Protein AF-A0A2L2N6H0-F1 (afdb_monomer_lite)

Foldseek 3Di:
DDDFFDKDKDKAKDQLVCPVPPVVVCCCVVAVKDKDFPDKDADVVSPGIIITIIIIGDHPPPCVVVSVVRRPD

Structure (mmCIF, N/CA/C/O backbone):
data_AF-A0A2L2N6H0-F1
#
_entry.id   AF-A0A2L2N6H0-F1
#
loop_
_atom_site.group_PDB
_atom_site.id
_atom_site.type_symbol
_atom_site.label_atom_id
_atom_site.label_alt_id
_atom_site.label_comp_id
_atom_site.label_asym_id
_atom_site.label_entity_id
_atom_site.label_seq_id
_atom_site.pdbx_PDB_ins_code
_atom_site.Cartn_x
_atom_site.Cartn_y
_atom_site.Cartn_z
_atom_site.occupancy
_atom_site.B_iso_or_equiv
_atom_site.auth_seq_id
_atom_site.auth_comp_id
_atom_site.auth_asym_id
_atom_site.auth_atom_id
_atom_site.pdbx_PDB_model_num
ATOM 1 N N . MET A 1 1 ? -27.903 -1.145 13.997 1.00 41.75 1 MET A N 1
ATOM 2 C CA . MET A 1 1 ? -27.294 0.189 13.801 1.00 41.75 1 MET A CA 1
ATOM 3 C C . MET A 1 1 ? -25.952 -0.012 13.111 1.00 41.75 1 MET A C 1
ATOM 5 O O . MET A 1 1 ? -25.051 -0.559 13.730 1.00 41.75 1 MET A O 1
ATOM 9 N N . THR A 1 2 ? -25.834 0.313 11.822 1.00 49.56 2 THR A N 1
ATOM 10 C CA . THR A 1 2 ? -24.596 0.080 11.056 1.00 49.56 2 THR A CA 1
ATOM 11 C C . THR A 1 2 ? -23.717 1.322 11.125 1.00 49.56 2 THR A C 1
ATOM 13 O O . THR A 1 2 ? -24.088 2.372 10.598 1.00 49.56 2 THR A O 1
ATOM 16 N N . ILE A 1 3 ? -22.562 1.220 11.787 1.00 63.19 3 ILE A N 1
ATOM 17 C CA . ILE A 1 3 ? -21.580 2.308 11.823 1.00 63.19 3 ILE A CA 1
ATOM 18 C C . ILE A 1 3 ? -20.933 2.404 10.441 1.00 63.19 3 ILE A C 1
ATOM 20 O O . ILE A 1 3 ? -20.224 1.498 10.010 1.00 63.19 3 ILE A O 1
ATOM 24 N N . HIS A 1 4 ? -21.196 3.504 9.738 1.00 65.50 4 HIS A N 1
ATOM 25 C CA . HIS A 1 4 ? -20.546 3.803 8.470 1.00 65.50 4 HIS A CA 1
ATOM 26 C C . HIS A 1 4 ? -19.233 4.520 8.765 1.00 65.50 4 HIS A C 1
ATOM 28 O O . HIS A 1 4 ? -19.219 5.678 9.178 1.00 65.50 4 HIS A O 1
ATOM 34 N N . LEU A 1 5 ? -18.122 3.807 8.589 1.00 74.94 5 LEU A N 1
ATOM 35 C CA . LEU A 1 5 ? -16.803 4.420 8.650 1.00 74.94 5 LEU A CA 1
ATOM 36 C C . LEU A 1 5 ? -16.608 5.304 7.414 1.00 74.94 5 LEU A C 1
ATOM 38 O O . LEU A 1 5 ? -17.019 4.911 6.317 1.00 74.94 5 LEU A O 1
ATOM 42 N N . PRO A 1 6 ? -15.983 6.480 7.562 1.00 82.38 6 PRO A N 1
ATOM 43 C CA . PRO A 1 6 ? -15.715 7.338 6.426 1.00 82.38 6 PRO A CA 1
ATOM 44 C C . PRO A 1 6 ? -14.790 6.630 5.431 1.00 82.38 6 PRO A C 1
ATOM 46 O O . PRO A 1 6 ? -13.940 5.810 5.795 1.00 82.38 6 PRO A O 1
ATOM 49 N N . ILE A 1 7 ? -14.974 6.962 4.154 1.00 85.31 7 ILE A N 1
ATOM 50 C CA . ILE A 1 7 ? -14.265 6.356 3.028 1.00 85.31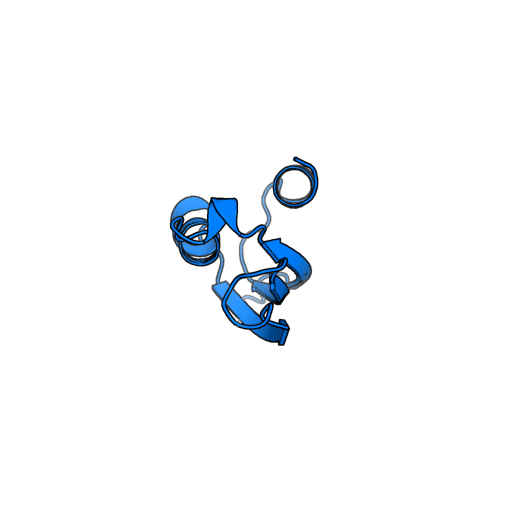 7 ILE A CA 1
ATOM 51 C C . ILE A 1 7 ? -13.516 7.452 2.274 1.00 85.31 7 ILE A C 1
ATOM 53 O O . ILE A 1 7 ? -14.107 8.470 1.923 1.00 85.31 7 ILE A O 1
ATOM 57 N N . LYS A 1 8 ? -12.239 7.219 1.962 1.00 87.81 8 LYS A N 1
ATOM 58 C CA . LYS A 1 8 ? -11.419 8.120 1.143 1.00 87.81 8 LYS A CA 1
ATOM 59 C C . LYS A 1 8 ? -10.788 7.359 -0.015 1.00 87.81 8 LYS A C 1
ATOM 61 O O . LYS A 1 8 ? -10.265 6.265 0.174 1.00 87.81 8 LYS A O 1
ATOM 66 N N . ARG A 1 9 ? -10.835 7.939 -1.215 1.00 90.00 9 ARG A N 1
ATOM 67 C CA . ARG A 1 9 ? -10.123 7.421 -2.390 1.00 90.00 9 ARG A CA 1
ATOM 68 C C . ARG A 1 9 ? -8.839 8.209 -2.579 1.00 90.00 9 ARG A C 1
ATOM 70 O O . ARG A 1 9 ? -8.881 9.437 -2.558 1.00 90.00 9 ARG A O 1
ATOM 77 N N . ILE A 1 10 ? -7.723 7.510 -2.728 1.00 87.88 10 ILE A N 1
ATOM 78 C CA . ILE A 1 10 ? -6.412 8.119 -2.953 1.00 87.88 10 ILE A CA 1
ATOM 79 C C . ILE A 1 10 ? -5.681 7.384 -4.069 1.00 87.88 10 ILE A C 1
ATOM 81 O O . ILE A 1 10 ? -5.935 6.205 -4.304 1.00 87.88 10 ILE A O 1
ATOM 85 N N . ARG A 1 11 ? -4.739 8.080 -4.702 1.00 90.62 11 ARG A N 1
ATOM 86 C CA . ARG A 1 11 ? -3.750 7.479 -5.588 1.00 90.62 11 ARG A CA 1
ATOM 87 C C . ARG A 1 11 ? -2.396 7.493 -4.888 1.00 90.62 11 ARG A C 1
AT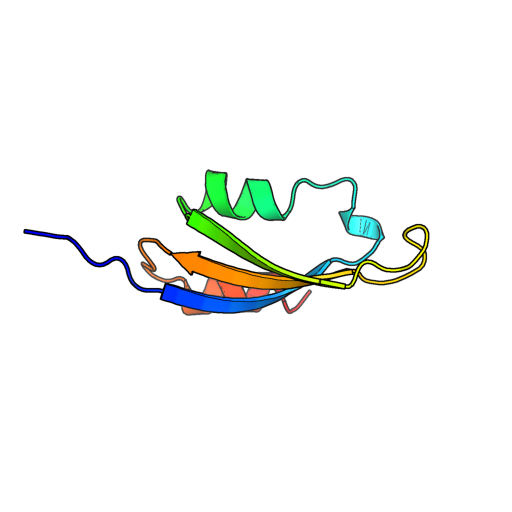OM 89 O O . ARG A 1 11 ? -1.947 8.548 -4.451 1.00 90.62 11 ARG A O 1
ATOM 96 N N . LEU A 1 12 ? -1.774 6.328 -4.770 1.00 88.19 12 LEU A N 1
ATOM 97 C CA . LEU A 1 12 ? -0.485 6.120 -4.124 1.00 88.19 12 LEU A CA 1
ATOM 98 C C . LEU A 1 12 ? 0.558 5.752 -5.181 1.00 88.19 12 LEU A C 1
ATOM 100 O O . LEU A 1 12 ? 0.384 4.774 -5.905 1.00 88.19 12 LEU A O 1
ATOM 104 N N . ARG A 1 13 ? 1.648 6.519 -5.245 1.00 88.94 13 ARG A N 1
ATOM 105 C CA . ARG A 1 13 ? 2.854 6.159 -5.996 1.00 88.94 13 ARG A CA 1
ATOM 106 C C . ARG A 1 13 ? 3.798 5.423 -5.055 1.00 88.94 13 ARG A C 1
ATOM 108 O O . ARG A 1 13 ? 4.133 5.955 -4.002 1.00 88.94 13 ARG A O 1
ATOM 115 N N . ILE A 1 14 ? 4.237 4.234 -5.438 1.00 86.31 14 ILE A N 1
ATOM 116 C CA . ILE A 1 14 ? 5.300 3.500 -4.755 1.00 86.31 14 ILE A CA 1
ATOM 117 C C . ILE A 1 14 ? 6.513 3.491 -5.694 1.00 86.31 14 ILE A C 1
ATOM 119 O O . ILE A 1 14 ? 6.471 2.816 -6.727 1.00 86.31 14 ILE A O 1
ATOM 123 N N . PRO A 1 15 ? 7.573 4.254 -5.376 1.00 83.50 15 PRO A N 1
ATOM 124 C CA . PRO A 1 15 ? 8.859 4.162 -6.055 1.00 83.50 15 PRO A CA 1
ATOM 125 C C . PRO A 1 15 ? 9.493 2.784 -5.873 1.00 83.50 15 PRO A C 1
ATOM 127 O O . PRO A 1 15 ? 9.283 2.129 -4.851 1.00 83.50 15 PRO A O 1
ATOM 130 N N . LYS A 1 16 ? 10.327 2.375 -6.833 1.00 81.19 16 LYS A N 1
ATOM 131 C CA . LYS A 1 16 ? 11.051 1.090 -6.805 1.00 81.19 16 LYS A CA 1
ATOM 132 C C . LYS A 1 16 ? 11.848 0.865 -5.512 1.00 81.19 16 LYS A C 1
ATOM 134 O O . LYS A 1 16 ? 11.925 -0.256 -5.021 1.00 81.19 16 LYS A O 1
ATOM 139 N N . ASP A 1 17 ? 12.392 1.935 -4.936 1.00 81.62 17 ASP A N 1
ATOM 140 C CA . ASP A 1 17 ? 13.260 1.860 -3.756 1.00 81.62 17 ASP A CA 1
ATOM 141 C C . ASP A 1 17 ? 12.480 1.425 -2.503 1.00 81.62 17 ASP A C 1
ATOM 143 O O . ASP A 1 17 ? 13.056 0.887 -1.563 1.00 81.62 17 ASP A O 1
ATOM 147 N N . LEU A 1 18 ? 11.150 1.576 -2.526 1.00 81.69 18 LEU A N 1
ATOM 148 C CA . LEU A 1 18 ? 10.241 1.171 -1.456 1.00 81.69 18 LEU A CA 1
ATOM 149 C C . LEU A 1 18 ? 9.568 -0.189 -1.710 1.00 81.69 18 LEU A C 1
ATOM 151 O O . LEU A 1 18 ? 8.717 -0.594 -0.923 1.00 81.69 18 LEU A O 1
ATOM 155 N N . TYR A 1 19 ? 9.936 -0.930 -2.764 1.00 81.19 19 TYR A N 1
ATOM 156 C CA . TYR A 1 19 ? 9.313 -2.233 -3.069 1.00 81.19 19 TYR A CA 1
ATOM 157 C C . TYR A 1 19 ? 9.622 -3.305 -2.023 1.00 81.19 19 TYR A C 1
ATOM 159 O O . TYR A 1 19 ? 8.841 -4.235 -1.840 1.00 81.19 19 TYR A O 1
ATOM 167 N N . GLN A 1 20 ? 10.751 -3.175 -1.328 1.00 82.81 20 GLN A N 1
ATOM 168 C CA . GLN A 1 20 ? 11.111 -4.070 -0.228 1.00 82.81 20 GLN A CA 1
ATOM 169 C C . GLN A 1 20 ? 10.359 -3.733 1.067 1.00 82.81 20 GLN A C 1
ATOM 171 O O . GLN A 1 20 ? 10.403 -4.500 2.028 1.00 82.81 20 GLN A O 1
ATOM 176 N N . GLU A 1 21 ? 9.654 -2.600 1.109 1.00 84.88 21 GLU A N 1
ATOM 177 C CA . GLU A 1 21 ? 8.870 -2.199 2.264 1.00 84.88 21 GLU A CA 1
ATOM 178 C C . GLU A 1 21 ? 7.399 -2.596 2.101 1.00 84.88 21 GLU A C 1
ATOM 180 O O . GLU A 1 21 ? 6.793 -2.377 1.050 1.00 84.88 21 GLU A O 1
ATOM 185 N N . PRO A 1 22 ? 6.750 -3.112 3.158 1.00 88.31 22 PRO A N 1
ATOM 186 C CA . PRO A 1 22 ? 5.345 -3.482 3.091 1.00 88.31 22 PRO A CA 1
ATOM 187 C C . PRO A 1 22 ? 4.448 -2.238 3.263 1.00 88.31 22 PRO A C 1
ATOM 189 O O . PRO A 1 22 ? 3.673 -2.149 4.216 1.00 88.31 22 PRO A O 1
ATOM 192 N N . VAL A 1 23 ? 4.557 -1.261 2.351 1.00 86.56 23 VAL A N 1
ATOM 193 C CA . VAL A 1 23 ? 3.926 0.075 2.433 1.00 86.56 23 VAL A CA 1
A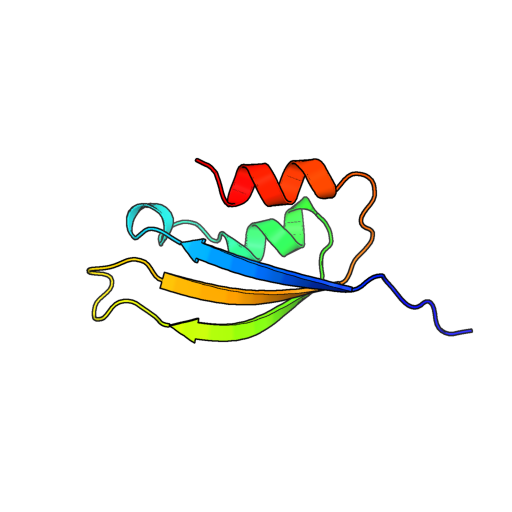TOM 194 C C . VAL A 1 23 ? 2.422 -0.016 2.712 1.00 86.56 23 VAL A C 1
ATOM 196 O O . VAL A 1 23 ? 1.923 0.608 3.647 1.00 86.56 23 VAL A O 1
ATOM 199 N N . ILE A 1 24 ? 1.695 -0.849 1.958 1.00 86.50 24 ILE A N 1
ATOM 200 C CA . ILE A 1 24 ? 0.243 -1.029 2.132 1.00 86.50 24 ILE A CA 1
ATOM 201 C C . ILE A 1 24 ? -0.083 -1.717 3.467 1.00 86.50 24 ILE A C 1
ATOM 203 O O . ILE A 1 24 ? -1.028 -1.319 4.144 1.00 86.50 24 ILE A O 1
ATOM 207 N N . SER A 1 25 ? 0.716 -2.699 3.894 1.00 87.56 25 SER A N 1
ATOM 208 C CA . SER A 1 25 ? 0.523 -3.362 5.193 1.00 87.56 25 SER A CA 1
ATOM 209 C C . SER A 1 25 ? 0.712 -2.385 6.354 1.00 87.56 25 SER A C 1
ATOM 211 O O . SER A 1 25 ? -0.076 -2.375 7.296 1.00 87.56 25 SER A O 1
ATOM 213 N N . ARG A 1 26 ? 1.698 -1.482 6.262 1.00 87.25 26 ARG A N 1
ATOM 214 C CA . ARG A 1 26 ? 1.900 -0.426 7.264 1.00 87.25 26 ARG A CA 1
ATOM 215 C C . ARG A 1 26 ? 0.708 0.527 7.343 1.00 87.25 26 ARG A C 1
ATOM 217 O O . ARG A 1 26 ? 0.382 0.966 8.441 1.00 87.25 26 ARG A O 1
ATOM 224 N N . LEU A 1 27 ? 0.023 0.809 6.228 1.00 83.12 27 LEU A N 1
ATOM 225 C CA . LEU A 1 27 ? -1.213 1.602 6.256 1.00 83.12 27 LEU A CA 1
ATOM 226 C C . LEU A 1 27 ? -2.315 0.924 7.085 1.00 83.12 27 LEU A C 1
ATOM 228 O O . LEU A 1 27 ? -3.038 1.604 7.812 1.00 83.12 27 LEU A O 1
ATOM 232 N N . VAL A 1 28 ? -2.420 -0.404 7.002 1.00 86.75 28 VAL A N 1
ATOM 233 C CA . VAL A 1 28 ? -3.383 -1.193 7.782 1.00 86.75 28 VAL A CA 1
ATOM 234 C C . VAL A 1 28 ? -2.973 -1.239 9.254 1.00 86.75 28 VAL A C 1
ATOM 236 O O . VAL A 1 28 ? -3.748 -0.832 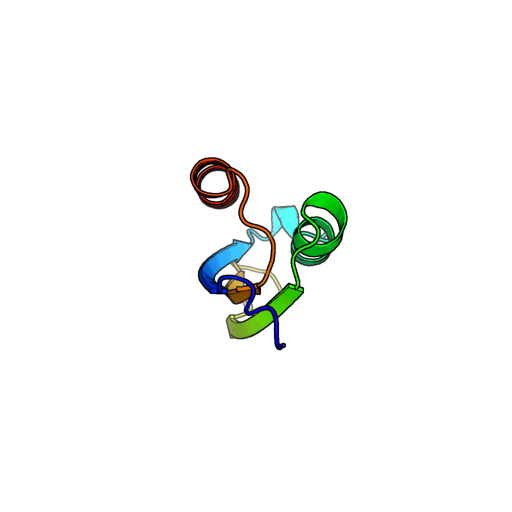10.118 1.00 86.75 28 VAL A O 1
ATOM 239 N N . SER A 1 29 ? -1.746 -1.676 9.542 1.00 85.69 29 SER A N 1
ATOM 240 C CA . SER A 1 29 ? -1.279 -1.943 10.907 1.00 85.69 29 SER A CA 1
ATOM 241 C C . SER A 1 29 ? -1.074 -0.679 11.742 1.00 85.69 29 SER A C 1
ATOM 243 O O . SER A 1 29 ? -1.439 -0.665 12.913 1.00 85.69 29 SER A O 1
ATOM 245 N N . ASN A 1 30 ? -0.529 0.397 11.162 1.00 83.94 30 ASN A N 1
ATOM 246 C CA . ASN A 1 30 ? -0.191 1.600 11.933 1.00 83.94 30 ASN A CA 1
ATOM 247 C C . ASN A 1 30 ? -1.391 2.529 12.139 1.00 83.94 30 ASN A C 1
ATOM 249 O O . ASN A 1 30 ? -1.419 3.281 13.110 1.00 83.94 30 ASN A O 1
ATOM 253 N N . TYR A 1 31 ? -2.366 2.506 11.225 1.00 80.94 31 TYR A N 1
ATOM 254 C CA . TYR A 1 31 ? -3.493 3.447 11.237 1.00 80.94 31 TYR A CA 1
ATOM 255 C C . TYR A 1 31 ? -4.858 2.771 11.406 1.00 80.94 31 TYR A C 1
ATOM 257 O O . TYR A 1 31 ? -5.880 3.457 11.397 1.00 80.94 31 TYR A O 1
ATOM 265 N N . GLY A 1 32 ? -4.903 1.441 11.550 1.00 82.25 32 GLY A N 1
ATOM 266 C CA . GLY A 1 32 ? -6.150 0.685 11.693 1.00 82.25 32 GLY A CA 1
ATOM 267 C C . GLY A 1 32 ? -7.087 0.850 10.493 1.00 82.25 32 GLY A C 1
ATOM 268 O O . GLY A 1 32 ? -8.309 0.833 10.653 1.00 82.25 32 GLY A O 1
ATOM 269 N N . LEU A 1 33 ? -6.530 1.089 9.302 1.00 85.69 33 LEU A N 1
ATOM 270 C CA . LEU A 1 33 ? -7.304 1.315 8.087 1.00 85.69 33 LEU A CA 1
ATOM 271 C C . LEU A 1 33 ? -7.600 -0.010 7.394 1.00 85.69 33 LEU A C 1
ATOM 273 O O . LEU A 1 33 ? -6.721 -0.842 7.199 1.00 85.69 33 LEU A O 1
ATOM 277 N N . THR A 1 34 ? -8.827 -0.168 6.913 1.00 90.00 34 THR A N 1
ATOM 278 C CA . THR A 1 34 ? -9.107 -1.116 5.836 1.00 90.00 34 THR A CA 1
ATOM 279 C C . THR A 1 34 ? -8.684 -0.478 4.518 1.00 90.00 34 THR A C 1
ATOM 281 O O . THR A 1 34 ? -9.168 0.597 4.154 1.00 90.00 34 THR A O 1
ATOM 284 N N . VAL A 1 35 ? -7.789 -1.144 3.792 1.00 89.88 35 VAL A N 1
ATOM 285 C CA . VAL A 1 35 ? -7.301 -0.699 2.484 1.00 89.88 35 VAL A CA 1
ATOM 286 C C . VAL A 1 35 ? -7.820 -1.651 1.418 1.00 89.88 35 VAL A C 1
ATOM 288 O O . VAL A 1 35 ? -7.534 -2.842 1.460 1.00 89.88 35 VAL A O 1
ATOM 291 N N . ASN A 1 36 ? -8.567 -1.127 0.448 1.00 92.56 36 ASN A N 1
ATOM 292 C CA . ASN A 1 36 ? -8.962 -1.874 -0.743 1.00 92.56 36 ASN A CA 1
ATOM 293 C C . ASN A 1 36 ? -8.218 -1.310 -1.953 1.00 92.56 36 ASN A C 1
ATOM 295 O O . ASN A 1 36 ? -8.276 -0.104 -2.194 1.00 92.56 36 ASN A O 1
ATOM 299 N N . ILE A 1 37 ? -7.555 -2.169 -2.722 1.00 92.75 37 ILE A N 1
ATOM 300 C CA . ILE A 1 37 ? -6.925 -1.792 -3.991 1.00 92.75 37 ILE A CA 1
ATOM 301 C C . ILE A 1 37 ? -8.000 -1.866 -5.074 1.00 92.75 37 ILE A C 1
ATOM 303 O O . ILE A 1 37 ? -8.553 -2.935 -5.319 1.00 92.75 37 ILE A O 1
ATOM 307 N N . THR A 1 38 ? -8.331 -0.735 -5.695 1.00 95.12 38 THR A N 1
ATOM 308 C CA . THR A 1 38 ? -9.352 -0.676 -6.755 1.00 95.12 38 THR A CA 1
ATOM 309 C C . THR A 1 38 ? -8.749 -0.730 -8.152 1.00 95.12 38 THR A C 1
ATOM 311 O O . THR A 1 38 ? -9.409 -1.194 -9.074 1.00 95.12 38 THR A O 1
ATOM 314 N N . ALA A 1 39 ? -7.509 -0.264 -8.309 1.00 92.69 39 ALA A N 1
ATOM 315 C CA . ALA A 1 39 ? -6.722 -0.416 -9.527 1.00 92.69 39 ALA A CA 1
ATOM 316 C C . ALA A 1 39 ? -5.226 -0.364 -9.191 1.00 92.69 39 ALA A C 1
ATOM 318 O O . ALA A 1 39 ? -4.831 0.254 -8.199 1.00 92.69 39 ALA A O 1
ATOM 319 N N . ALA A 1 40 ? -4.399 -0.991 -10.023 1.00 90.75 40 ALA A N 1
ATOM 320 C CA . ALA A 1 40 ? -2.950 -0.915 -9.917 1.00 90.75 40 ALA A CA 1
ATOM 321 C C . ALA A 1 40 ? -2.313 -0.916 -11.309 1.00 90.75 40 ALA A C 1
ATOM 323 O O . ALA A 1 40 ? -2.708 -1.691 -12.179 1.00 90.75 40 ALA A O 1
ATOM 324 N N . ILE A 1 41 ? -1.310 -0.064 -11.495 1.00 88.62 41 ILE A N 1
ATOM 325 C CA . ILE A 1 41 ? -0.390 -0.090 -12.628 1.00 88.62 41 ILE A CA 1
ATOM 326 C C . ILE A 1 41 ? 0.979 -0.393 -12.038 1.00 88.62 41 ILE A C 1
ATOM 328 O O . ILE A 1 41 ? 1.526 0.421 -11.295 1.00 88.62 41 ILE A O 1
ATOM 332 N N . LEU A 1 42 ? 1.513 -1.570 -12.348 1.00 83.25 42 LEU A N 1
ATOM 333 C CA . LEU A 1 42 ? 2.840 -1.973 -11.902 1.00 83.25 42 LEU A CA 1
ATOM 334 C C . LEU A 1 42 ? 3.849 -1.656 -13.001 1.00 83.25 42 LEU A C 1
ATOM 336 O O . LEU A 1 42 ? 3.632 -2.005 -14.164 1.00 83.25 42 LEU A O 1
ATOM 340 N N . GLY A 1 43 ? 4.954 -1.004 -12.640 1.00 75.38 43 GLY A N 1
ATOM 341 C CA . GLY A 1 43 ? 6.069 -0.826 -13.564 1.00 75.38 43 GLY A CA 1
ATOM 342 C C . GLY A 1 43 ? 6.592 -2.191 -14.021 1.00 75.38 43 GLY A C 1
ATOM 343 O O . GLY A 1 43 ? 6.850 -3.065 -13.189 1.00 75.38 43 GLY A O 1
ATOM 344 N N . ALA A 1 44 ? 6.749 -2.391 -15.333 1.00 67.88 44 ALA A N 1
ATOM 345 C CA . ALA A 1 44 ? 7.278 -3.638 -15.884 1.00 67.88 44 ALA A CA 1
ATOM 346 C C . ALA A 1 44 ? 8.625 -3.984 -15.224 1.00 67.88 44 ALA A C 1
ATOM 348 O O . ALA A 1 44 ? 9.512 -3.133 -15.132 1.00 67.88 44 ALA A O 1
ATOM 349 N N . ASN A 1 45 ? 8.757 -5.218 -14.728 1.00 66.06 45 ASN A N 1
ATOM 350 C CA . ASN A 1 45 ? 9.954 -5.726 -14.045 1.00 66.06 45 ASN A CA 1
ATOM 351 C C . ASN A 1 45 ? 10.490 -4.822 -12.914 1.00 66.06 45 ASN A C 1
ATOM 353 O O . ASN A 1 45 ? 11.697 -4.787 -12.693 1.00 66.06 45 ASN A O 1
ATOM 357 N N . ALA A 1 46 ? 9.626 -4.066 -12.220 1.00 62.31 46 ALA A N 1
ATOM 358 C CA . ALA A 1 46 ? 10.027 -3.109 -11.179 1.00 62.31 46 ALA A CA 1
ATOM 359 C C . ALA A 1 46 ? 10.963 -1.975 -11.655 1.00 62.31 46 ALA A C 1
ATOM 361 O O . ALA A 1 46 ? 11.588 -1.293 -10.843 1.00 62.31 46 ALA A O 1
ATOM 362 N N . VAL A 1 47 ? 11.051 -1.738 -12.968 1.00 62.59 47 VAL A N 1
ATOM 363 C CA . VAL A 1 47 ? 11.946 -0.724 -13.558 1.00 62.59 47 VAL A CA 1
ATOM 364 C C . VAL A 1 47 ? 11.369 0.699 -13.432 1.00 62.59 47 VAL A C 1
ATOM 366 O O . VAL A 1 47 ? 12.078 1.678 -13.649 1.00 62.59 47 VAL A O 1
ATOM 369 N N . GLY A 1 48 ? 10.109 0.840 -13.007 1.00 70.69 48 GLY A N 1
ATOM 370 C CA . GLY A 1 48 ? 9.433 2.127 -12.823 1.00 70.69 48 GLY A CA 1
ATOM 371 C C . GLY A 1 48 ? 8.583 2.201 -11.557 1.00 70.69 48 GLY A C 1
ATOM 372 O O . GLY A 1 48 ? 8.498 1.252 -10.776 1.00 70.69 48 GLY A O 1
ATOM 373 N N . ASP A 1 49 ? 7.936 3.345 -11.352 1.00 79.69 49 ASP A N 1
ATOM 374 C CA . ASP A 1 49 ? 6.998 3.518 -10.246 1.00 79.69 49 ASP A CA 1
ATOM 375 C C . ASP A 1 49 ? 5.759 2.649 -10.425 1.00 79.69 49 ASP A C 1
ATOM 377 O O . ASP A 1 49 ? 5.235 2.502 -11.532 1.00 79.69 49 ASP A O 1
ATOM 381 N N . SER A 1 50 ? 5.255 2.131 -9.311 1.00 86.56 50 SER A N 1
ATOM 382 C CA . SER A 1 50 ? 3.939 1.511 -9.274 1.00 86.56 50 SER A CA 1
ATOM 383 C C . SER A 1 50 ? 2.906 2.510 -8.770 1.00 86.56 50 SER A C 1
ATOM 385 O O . SER A 1 50 ? 3.129 3.212 -7.784 1.00 86.56 50 SER A O 1
ATOM 387 N N . TRP A 1 51 ? 1.759 2.564 -9.435 1.00 90.00 51 TRP A N 1
ATOM 388 C CA . TRP A 1 51 ? 0.639 3.421 -9.067 1.00 90.00 51 TRP A CA 1
ATOM 389 C C . TRP A 1 51 ? -0.527 2.569 -8.592 1.00 90.00 51 TRP A C 1
ATOM 391 O O . TRP A 1 51 ? -0.936 1.638 -9.279 1.00 90.00 51 TRP A O 1
ATOM 401 N N . PHE A 1 52 ? -1.089 2.910 -7.438 1.00 91.25 52 PHE A N 1
ATOM 402 C CA . PHE A 1 52 ? -2.209 2.199 -6.834 1.00 91.25 52 PHE A CA 1
ATOM 403 C C . PHE A 1 52 ? -3.343 3.168 -6.545 1.00 91.25 52 PHE A C 1
ATOM 405 O O . PHE A 1 52 ? -3.158 4.149 -5.826 1.00 91.25 52 PHE A O 1
ATOM 412 N N . ASP A 1 53 ? -4.533 2.866 -7.049 1.00 92.12 53 ASP A N 1
ATOM 413 C CA . ASP A 1 53 ? -5.750 3.540 -6.619 1.00 92.12 53 ASP A CA 1
ATOM 414 C C . ASP A 1 53 ? -6.336 2.754 -5.442 1.00 92.12 53 ASP A C 1
ATOM 416 O O . ASP A 1 53 ? -6.643 1.562 -5.549 1.00 92.12 53 ASP A O 1
ATOM 420 N N . LEU A 1 54 ? -6.450 3.422 -4.295 1.00 91.44 54 LEU A N 1
ATOM 421 C CA . LEU A 1 54 ? -6.840 2.827 -3.024 1.00 91.44 54 LEU A CA 1
ATOM 422 C C . LEU A 1 54 ? -8.134 3.447 -2.506 1.00 91.44 54 LEU A C 1
ATOM 424 O O . LEU A 1 54 ? -8.309 4.667 -2.501 1.00 91.44 54 LEU A O 1
ATOM 428 N N . LYS A 1 55 ? -9.011 2.599 -1.973 1.00 92.00 55 LYS A N 1
ATOM 429 C CA . LYS A 1 55 ? -10.157 2.988 -1.155 1.00 92.00 55 LYS A CA 1
ATOM 430 C C . LYS A 1 55 ? -9.845 2.660 0.303 1.00 92.00 55 LYS A C 1
ATOM 432 O O . LYS A 1 55 ? -9.840 1.495 0.703 1.00 92.00 55 LYS A O 1
ATOM 437 N N . LEU A 1 56 ? -9.590 3.704 1.080 1.00 89.44 56 LEU A N 1
ATOM 438 C CA . LEU A 1 56 ? -9.334 3.646 2.513 1.00 89.44 56 LEU A CA 1
ATOM 439 C C . LEU A 1 56 ? -10.653 3.764 3.272 1.00 89.44 56 LEU A C 1
ATOM 441 O O . LEU A 1 56 ? -11.466 4.633 2.958 1.00 89.44 56 LEU A O 1
ATOM 445 N N . GLN A 1 57 ? -10.845 2.929 4.284 1.00 88.50 57 GLN A N 1
ATOM 446 C CA . GLN A 1 57 ? -11.979 2.989 5.198 1.00 88.50 57 GLN A CA 1
ATOM 447 C C . GLN A 1 57 ? -11.468 2.842 6.630 1.00 88.50 57 GLN A C 1
ATOM 449 O O . GLN A 1 57 ? -10.725 1.911 6.930 1.00 88.50 57 GLN A O 1
ATOM 454 N N . GLY A 1 58 ? -11.844 3.753 7.523 1.00 82.00 58 GLY A N 1
ATOM 455 C CA . GLY A 1 58 ? -11.365 3.709 8.903 1.00 82.00 58 GLY A CA 1
ATOM 456 C C . GLY A 1 58 ? -11.638 4.989 9.674 1.00 82.00 58 GLY A C 1
ATOM 457 O O . GLY A 1 58 ? -12.306 5.898 9.189 1.00 82.00 58 GLY A O 1
ATOM 458 N N . LYS A 1 59 ? -11.132 5.062 10.905 1.00 71.81 59 LYS A N 1
ATOM 459 C CA . LYS A 1 59 ? -11.318 6.230 11.766 1.00 71.81 59 LYS A CA 1
ATOM 460 C C . LYS A 1 59 ? -10.271 7.291 11.413 1.00 71.81 59 LYS A C 1
ATOM 462 O O . LYS A 1 59 ? -9.160 7.278 11.926 1.00 71.81 59 LYS A O 1
ATOM 467 N N . PHE A 1 60 ? -10.637 8.214 10.528 1.00 65.00 60 PHE A N 1
ATOM 468 C CA . PHE A 1 60 ? -9.824 9.363 10.114 1.00 65.00 60 PHE A CA 1
ATOM 469 C C . PHE A 1 60 ? -9.720 10.429 11.220 1.00 65.00 60 PHE A C 1
ATOM 471 O O . PHE A 1 60 ? -10.091 11.581 11.015 1.00 65.00 60 PHE A O 1
ATOM 478 N N . ILE A 1 61 ? -9.267 10.076 12.426 1.00 51.78 61 ILE A N 1
ATOM 479 C CA . ILE A 1 61 ? -8.955 11.105 1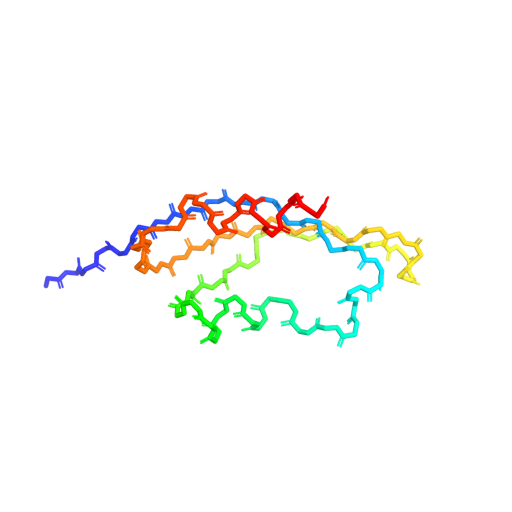3.425 1.00 51.78 61 ILE A CA 1
ATOM 480 C C . ILE A 1 61 ? -7.604 11.705 13.014 1.00 51.78 61 ILE A C 1
ATOM 482 O O . ILE A 1 61 ? -6.579 11.043 13.121 1.00 51.78 61 ILE A O 1
ATOM 486 N N . ALA A 1 62 ? -7.623 12.922 12.464 1.00 46.56 62 ALA A N 1
ATOM 487 C CA . ALA A 1 62 ? -6.450 13.689 12.015 1.00 46.56 62 ALA A CA 1
ATOM 488 C C . ALA A 1 62 ? -5.680 13.162 10.773 1.00 46.56 62 ALA A C 1
ATOM 490 O O . ALA A 1 62 ? -4.489 13.426 10.611 1.00 46.56 62 ALA A O 1
ATOM 491 N N . SER A 1 63 ? -6.330 12.452 9.842 1.00 47.84 63 SER A N 1
ATOM 492 C 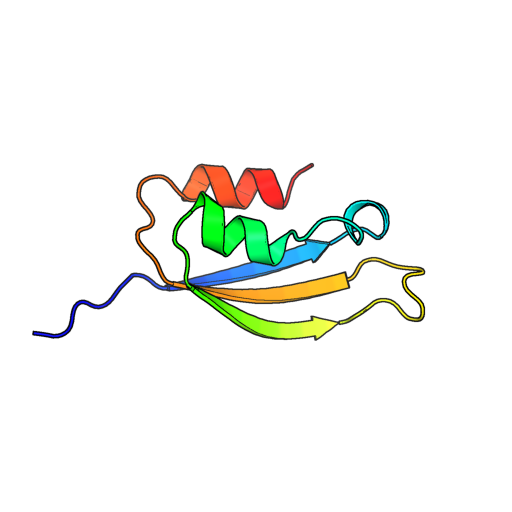CA . SER A 1 63 ? -5.648 11.859 8.672 1.00 47.84 63 SER A CA 1
ATOM 493 C C . SER A 1 63 ? -5.506 12.769 7.442 1.00 47.84 63 SER A C 1
ATOM 495 O O . SER A 1 63 ? -4.988 12.315 6.419 1.00 47.84 63 SER A O 1
ATOM 497 N N . GLU A 1 64 ? -5.946 14.030 7.483 1.00 49.94 64 GLU A N 1
ATOM 498 C CA . GLU A 1 64 ? -5.667 14.961 6.377 1.00 49.94 64 GLU A CA 1
ATOM 499 C C . GLU A 1 64 ? -4.168 15.265 6.262 1.00 49.94 64 GLU A C 1
ATOM 501 O O . GLU A 1 64 ? -3.647 15.280 5.152 1.00 49.94 64 GLU A O 1
ATOM 506 N N . GLY A 1 65 ? -3.442 15.353 7.384 1.00 44.62 65 GLY A N 1
ATOM 507 C CA . GLY A 1 65 ? -1.991 15.574 7.376 1.00 44.62 65 GLY A CA 1
ATOM 508 C C . GLY A 1 65 ? -1.149 14.334 7.042 1.00 44.62 65 GLY A C 1
ATOM 509 O O . GLY A 1 65 ? -0.064 14.462 6.485 1.00 44.62 65 GLY A O 1
ATOM 510 N N . ILE A 1 66 ? -1.625 13.120 7.345 1.00 51.06 66 ILE A N 1
ATOM 511 C CA . ILE A 1 66 ? -0.838 11.879 7.180 1.00 51.06 66 ILE A CA 1
ATOM 512 C C . ILE A 1 66 ? -0.817 11.415 5.722 1.00 51.06 66 ILE A C 1
ATOM 514 O O . ILE A 1 66 ? 0.233 11.028 5.212 1.00 51.06 66 ILE A O 1
ATOM 518 N N . VAL A 1 67 ? -1.958 11.495 5.029 1.00 50.66 67 VAL A N 1
ATOM 519 C CA . VAL A 1 67 ? -2.047 11.085 3.618 1.00 50.66 67 VAL A CA 1
ATOM 520 C C . VAL A 1 67 ? -1.150 11.960 2.743 1.00 50.66 67 VAL A C 1
ATOM 522 O O . VAL A 1 67 ? -0.525 11.434 1.832 1.00 50.66 67 VAL A O 1
ATOM 525 N N . ILE A 1 68 ? -1.031 13.257 3.058 1.00 47.72 68 ILE A N 1
ATOM 526 C CA . ILE A 1 68 ? -0.192 14.208 2.311 1.00 47.72 68 ILE A CA 1
ATOM 527 C C . ILE A 1 68 ? 1.305 13.916 2.508 1.00 47.72 68 ILE A C 1
ATOM 529 O O . ILE A 1 68 ? 2.084 14.035 1.571 1.00 47.72 68 ILE A O 1
ATOM 533 N N . ARG A 1 69 ? 1.722 13.442 3.686 1.00 43.22 69 ARG A N 1
ATOM 534 C CA . ARG A 1 69 ? 3.134 13.099 3.941 1.00 43.22 69 ARG A CA 1
ATOM 535 C C . ARG A 1 69 ? 3.575 11.789 3.287 1.00 43.22 69 ARG A C 1
ATOM 537 O O . ARG A 1 69 ? 4.755 11.621 3.026 1.00 43.22 69 ARG A O 1
ATOM 544 N N . ALA A 1 70 ? 2.648 10.869 3.020 1.00 47.56 70 ALA A N 1
ATOM 545 C CA . ALA A 1 70 ? 2.958 9.622 2.315 1.00 47.56 70 ALA A CA 1
ATOM 546 C C . ALA A 1 70 ? 3.078 9.802 0.788 1.00 47.56 70 ALA A C 1
ATOM 548 O O . ALA A 1 70 ? 3.706 8.980 0.129 1.00 47.56 70 ALA A O 1
ATOM 549 N N . ILE A 1 71 ? 2.464 10.851 0.226 1.00 45.75 71 ILE A N 1
ATOM 550 C CA . ILE A 1 71 ? 2.513 11.180 -1.213 1.00 45.75 71 ILE A CA 1
ATOM 551 C C . ILE A 1 71 ? 3.587 12.218 -1.560 1.00 45.75 71 ILE A C 1
ATOM 553 O O . ILE A 1 71 ? 4.021 12.257 -2.709 1.00 45.75 71 ILE A O 1
ATOM 557 N N . THR A 1 72 ? 4.029 13.017 -0.588 1.00 35.22 72 THR A N 1
ATOM 558 C CA . THR A 1 72 ? 5.072 14.035 -0.756 1.00 35.22 72 THR A CA 1
ATOM 559 C C . THR A 1 72 ? 6.269 13.663 0.117 1.00 35.22 72 THR A C 1
ATOM 561 O O . THR A 1 72 ? 6.415 14.164 1.232 1.00 35.22 72 THR A O 1
ATOM 564 N N . GLY A 1 73 ? 7.072 12.711 -0.360 1.00 42.41 73 GLY A N 1
ATOM 565 C CA . GLY A 1 73 ? 8.488 12.674 0.010 1.00 42.41 73 GLY A CA 1
ATOM 566 C C . GLY A 1 73 ? 9.188 13.893 -0.569 1.00 42.41 73 GLY A C 1
ATOM 567 O O . GLY A 1 73 ? 8.854 14.238 -1.726 1.00 42.41 73 GLY A O 1
#

Radius of gyration: 13.17 Å; chains: 1; bounding box: 41×21×30 Å

pLDDT: mean 75.73, std 16.86, range [35.22, 95.12]

Sequence (73 aa):
MTIHLPIKRIRLRIPKDLYQEPVISRLVSNYGLTVNITAAILGANAVGDSWFDLKLQGKFIASEGIVIRAITG

Secondary structure (DSSP, 8-state):
------EEEEEEEE-GGGTTS-HHHHHHHHH--EEEEEEEEPPGGGSS-EEEEEEEES--SSTHHHHHHHH--